Protein AF-A0A3D0PHF3-F1 (afdb_monomer)

Structure (mmCIF, N/CA/C/O backbone):
data_AF-A0A3D0PHF3-F1
#
_entry.id   AF-A0A3D0PHF3-F1
#
loop_
_atom_site.group_PDB
_atom_site.id
_atom_site.type_symbol
_atom_site.label_atom_id
_atom_site.label_alt_id
_atom_site.label_comp_id
_atom_site.label_asym_id
_atom_site.label_entity_id
_atom_site.label_seq_id
_atom_site.pdbx_PDB_ins_code
_atom_site.Cartn_x
_atom_site.Cartn_y
_atom_site.Cartn_z
_atom_site.occupancy
_atom_site.B_iso_or_equiv
_atom_site.auth_seq_id
_atom_site.auth_comp_id
_atom_site.auth_asym_id
_atom_site.auth_atom_id
_atom_site.pdbx_PDB_model_num
ATOM 1 N N . MET A 1 1 ? 53.901 -45.067 -94.744 1.00 56.97 1 MET A N 1
ATOM 2 C CA . MET A 1 1 ? 54.066 -44.534 -93.366 1.00 56.97 1 MET A CA 1
ATOM 3 C C . MET A 1 1 ? 55.203 -43.506 -93.175 1.00 56.97 1 MET A C 1
ATOM 5 O O . MET A 1 1 ? 55.354 -43.022 -92.061 1.00 56.97 1 MET A O 1
ATOM 9 N N . LYS A 1 2 ? 56.005 -43.123 -94.192 1.00 56.59 2 LYS A N 1
ATOM 10 C CA . LYS A 1 2 ? 57.096 -42.131 -94.013 1.00 56.59 2 LYS A CA 1
ATOM 11 C C . LYS A 1 2 ? 56.606 -40.671 -93.918 1.00 56.59 2 LYS A C 1
ATOM 13 O O . LYS A 1 2 ? 57.120 -39.917 -93.104 1.00 56.59 2 LYS A O 1
ATOM 18 N N . TYR A 1 3 ? 55.571 -40.296 -94.673 1.00 60.44 3 TYR A N 1
ATOM 19 C CA . TYR A 1 3 ? 55.078 -38.909 -94.739 1.00 60.44 3 TYR A CA 1
ATOM 20 C C . TYR A 1 3 ? 54.201 -38.484 -93.548 1.00 60.44 3 TYR A C 1
ATOM 22 O O . TYR A 1 3 ? 54.142 -37.307 -93.209 1.00 60.44 3 TYR A O 1
ATOM 30 N N . THR A 1 4 ? 53.578 -39.438 -92.850 1.00 59.69 4 THR A N 1
ATOM 31 C CA . THR A 1 4 ? 52.687 -39.158 -91.711 1.00 59.69 4 THR A CA 1
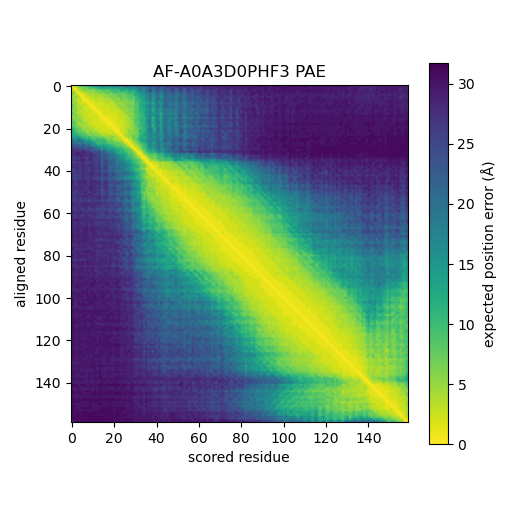ATOM 32 C C . THR A 1 4 ? 53.447 -38.632 -90.488 1.00 59.69 4 THR A C 1
ATOM 34 O O . THR A 1 4 ? 52.945 -37.772 -89.776 1.00 59.69 4 THR A O 1
ATOM 37 N N . LYS A 1 5 ? 54.690 -39.086 -90.267 1.00 64.75 5 LYS A N 1
ATOM 38 C CA . LYS A 1 5 ? 55.537 -38.605 -89.159 1.00 64.75 5 LYS A CA 1
ATOM 39 C C . LYS A 1 5 ? 56.008 -37.163 -89.373 1.00 64.75 5 LYS A C 1
ATOM 41 O O . LYS A 1 5 ? 56.065 -36.400 -88.419 1.00 64.75 5 LYS A O 1
ATOM 46 N N . ILE A 1 6 ? 56.286 -36.781 -90.621 1.00 69.31 6 ILE A N 1
ATOM 47 C CA . ILE A 1 6 ? 56.707 -35.418 -90.982 1.00 69.31 6 ILE A CA 1
ATOM 48 C C . ILE A 1 6 ? 55.553 -34.431 -90.769 1.00 69.31 6 ILE A C 1
ATOM 50 O O . ILE A 1 6 ? 55.761 -33.352 -90.222 1.00 69.31 6 ILE A O 1
ATOM 54 N N . LEU A 1 7 ? 54.327 -34.831 -91.124 1.00 73.44 7 LEU A N 1
ATOM 55 C CA . LEU A 1 7 ? 53.136 -34.002 -90.939 1.00 73.44 7 LEU A CA 1
ATOM 56 C C . LEU A 1 7 ? 52.843 -33.722 -89.454 1.00 73.44 7 LEU A C 1
ATOM 58 O O . LEU A 1 7 ? 52.516 -32.598 -89.089 1.00 73.44 7 LEU A O 1
ATOM 62 N N . ILE A 1 8 ? 53.011 -34.730 -88.591 1.00 73.19 8 ILE A N 1
ATOM 63 C CA . ILE A 1 8 ? 52.809 -34.587 -87.141 1.00 73.19 8 ILE A CA 1
ATOM 64 C C . ILE A 1 8 ? 53.873 -33.665 -86.536 1.00 73.19 8 ILE A C 1
ATOM 66 O O . ILE A 1 8 ? 53.536 -32.777 -85.757 1.00 73.19 8 ILE A O 1
ATOM 70 N N . VAL A 1 9 ? 55.142 -33.815 -86.932 1.00 76.56 9 VAL A N 1
ATOM 71 C CA . VAL A 1 9 ? 56.222 -32.936 -86.455 1.00 76.56 9 VAL A CA 1
ATOM 72 C C . VAL A 1 9 ? 55.971 -31.486 -86.880 1.00 76.56 9 VAL A C 1
ATOM 74 O O . VAL A 1 9 ? 56.052 -30.588 -86.042 1.00 76.56 9 VAL A O 1
ATOM 77 N N . ALA A 1 10 ? 55.569 -31.249 -88.132 1.00 77.00 10 ALA A N 1
ATOM 78 C CA . ALA A 1 10 ? 55.218 -29.911 -88.606 1.00 77.00 10 ALA A CA 1
ATOM 79 C C . ALA A 1 10 ? 54.043 -29.301 -87.816 1.00 77.00 10 ALA A C 1
ATOM 81 O O . ALA A 1 10 ? 54.140 -28.158 -87.372 1.00 77.00 10 ALA A O 1
ATOM 82 N N . ALA A 1 11 ? 52.985 -30.079 -87.558 1.00 78.00 11 ALA A N 1
ATOM 83 C CA . ALA A 1 11 ? 51.829 -29.629 -86.781 1.00 78.00 11 ALA A CA 1
ATOM 84 C C . ALA A 1 11 ? 52.196 -29.270 -85.328 1.00 78.00 11 ALA A C 1
ATOM 86 O O . ALA A 1 11 ? 51.755 -28.243 -84.805 1.00 78.00 11 ALA A O 1
ATOM 87 N N . THR A 1 12 ? 53.055 -30.070 -84.684 1.00 78.69 12 THR A N 1
ATOM 88 C CA . THR A 1 12 ? 53.538 -29.767 -83.325 1.00 78.69 12 THR A CA 1
ATOM 89 C C . THR A 1 12 ? 54.389 -28.499 -83.279 1.00 78.69 12 THR A C 1
ATOM 91 O O . THR A 1 12 ? 54.221 -27.692 -82.366 1.00 78.69 12 THR A O 1
ATOM 94 N N . PHE A 1 13 ? 55.232 -28.258 -84.289 1.00 80.50 13 PHE A N 1
ATOM 95 C CA . PHE A 1 13 ? 56.040 -27.040 -84.368 1.00 80.50 13 PHE A CA 1
ATOM 96 C C . PHE A 1 13 ? 55.178 -25.786 -84.546 1.00 80.50 13 PHE A C 1
ATOM 98 O O . PHE A 1 13 ? 55.400 -24.786 -83.864 1.00 80.50 13 PHE A O 1
ATOM 105 N N . THR A 1 14 ? 54.154 -25.846 -85.404 1.00 79.38 14 THR A N 1
ATOM 106 C CA . THR A 1 14 ? 53.220 -24.724 -85.587 1.00 79.38 14 THR A CA 1
ATOM 107 C C . THR A 1 14 ? 52.411 -24.427 -84.327 1.00 79.38 14 THR A C 1
ATOM 109 O O . THR A 1 14 ? 52.174 -23.262 -84.015 1.00 79.38 14 THR A O 1
ATOM 112 N N . PHE A 1 15 ? 52.034 -25.456 -83.563 1.00 82.06 15 PHE A N 1
ATOM 113 C CA . PHE A 1 15 ? 51.290 -25.283 -82.316 1.00 82.06 15 PHE A CA 1
ATOM 114 C C . PHE A 1 15 ? 52.140 -24.616 -81.225 1.00 82.06 15 PHE A C 1
ATOM 116 O O . PHE A 1 15 ? 51.691 -23.669 -80.580 1.00 82.06 15 PHE A O 1
ATOM 123 N N . VAL A 1 16 ? 53.394 -25.050 -81.063 1.00 82.56 16 VAL A N 1
ATOM 124 C CA . VAL A 1 16 ? 54.329 -24.436 -80.107 1.00 82.56 16 VAL A CA 1
ATOM 125 C C . VAL A 1 16 ? 54.627 -22.984 -80.492 1.00 82.56 16 VAL A C 1
ATOM 127 O O . VAL A 1 16 ? 54.589 -22.109 -79.630 1.00 82.56 16 VAL A O 1
ATOM 130 N N . ALA A 1 17 ? 54.840 -22.696 -81.780 1.00 82.56 17 ALA A N 1
ATOM 131 C CA . ALA A 1 17 ? 55.051 -21.329 -82.255 1.00 82.56 17 ALA A CA 1
ATOM 132 C C . ALA A 1 17 ? 53.839 -20.417 -81.975 1.00 82.56 17 ALA A C 1
ATOM 134 O O . ALA A 1 17 ? 54.013 -19.279 -81.540 1.00 82.56 17 ALA A O 1
ATOM 135 N N . ALA A 1 18 ? 52.616 -20.926 -82.153 1.00 80.88 18 ALA A N 1
ATOM 136 C CA . ALA A 1 18 ? 51.393 -20.187 -81.845 1.00 80.88 18 ALA A CA 1
ATOM 137 C C . ALA A 1 18 ? 51.230 -19.917 -80.337 1.00 80.88 18 ALA A C 1
ATOM 139 O O . ALA A 1 18 ? 50.875 -18.802 -79.953 1.00 80.88 18 ALA A O 1
ATOM 140 N N . MET A 1 19 ? 51.538 -20.893 -79.473 1.00 82.31 19 MET A N 1
ATOM 141 C CA . MET A 1 19 ? 51.507 -20.692 -78.017 1.00 82.31 19 MET A CA 1
ATOM 142 C C . MET A 1 19 ? 52.526 -19.648 -77.554 1.00 82.31 19 MET A C 1
ATOM 144 O O . MET A 1 19 ? 52.205 -18.799 -76.723 1.00 82.31 19 MET A O 1
ATOM 148 N N . VAL A 1 20 ? 53.739 -19.678 -78.111 1.00 80.38 20 VAL A N 1
ATOM 149 C CA . VAL A 1 20 ? 54.773 -18.681 -77.811 1.00 80.38 20 VAL A CA 1
ATOM 150 C C . VAL A 1 20 ? 54.318 -17.293 -78.267 1.00 80.38 20 VAL A C 1
ATOM 152 O O . VAL A 1 20 ? 54.404 -16.345 -77.490 1.00 80.38 20 VAL A O 1
ATOM 155 N N . ALA A 1 21 ? 53.738 -17.166 -79.464 1.00 78.06 21 ALA A N 1
ATOM 156 C CA . ALA A 1 21 ? 53.187 -15.898 -79.940 1.00 78.06 21 ALA A CA 1
ATOM 157 C C . ALA A 1 21 ? 52.067 -15.364 -79.026 1.00 78.06 21 ALA A C 1
ATOM 159 O O . ALA A 1 21 ? 52.068 -14.180 -78.699 1.00 78.06 21 ALA A O 1
ATOM 160 N N . MET A 1 22 ? 51.157 -16.218 -78.547 1.00 75.62 22 MET A N 1
ATOM 161 C CA . MET A 1 22 ? 50.110 -15.804 -77.602 1.00 75.62 22 MET A CA 1
ATOM 162 C C . MET A 1 22 ? 50.672 -15.353 -76.248 1.00 75.62 22 MET A C 1
ATOM 164 O O . MET A 1 22 ? 50.161 -14.390 -75.680 1.00 75.62 22 MET A O 1
ATOM 168 N N . LEU A 1 23 ? 51.734 -15.988 -75.743 1.00 73.31 23 LEU A N 1
ATOM 169 C CA . LEU A 1 23 ? 52.415 -15.554 -74.517 1.00 73.31 23 LEU A CA 1
ATOM 170 C C . LEU A 1 23 ? 53.105 -14.196 -74.692 1.00 73.31 23 LEU A C 1
ATOM 172 O O . LEU A 1 23 ? 53.014 -13.354 -73.800 1.00 73.31 23 LEU A O 1
ATOM 176 N N . PHE A 1 24 ? 53.737 -13.947 -75.842 1.00 66.50 24 PHE A N 1
ATOM 177 C CA . PHE A 1 24 ? 54.333 -12.641 -76.135 1.00 66.50 24 PHE A CA 1
ATOM 178 C C . PHE A 1 24 ? 53.267 -11.554 -76.330 1.00 66.50 24 PHE A C 1
ATOM 180 O O . PHE A 1 24 ? 53.397 -10.481 -75.755 1.00 66.50 24 PHE A O 1
ATOM 187 N N . VAL A 1 25 ? 52.174 -11.819 -77.052 1.00 63.56 25 VAL A N 1
ATOM 188 C CA . VAL A 1 25 ? 51.080 -10.842 -77.231 1.00 63.56 25 VAL A CA 1
ATOM 189 C C . VAL A 1 25 ? 50.343 -10.575 -75.911 1.00 63.56 25 VAL A C 1
ATOM 191 O O . VAL A 1 25 ? 50.038 -9.425 -75.595 1.00 63.56 25 VAL A O 1
ATOM 194 N N . GLY A 1 26 ? 50.102 -11.610 -75.101 1.00 60.69 26 GLY A N 1
ATOM 195 C CA . GLY A 1 26 ? 49.507 -11.475 -73.769 1.00 60.69 26 GLY A CA 1
ATOM 196 C C . GLY A 1 26 ? 50.413 -10.733 -72.782 1.00 60.69 26 GLY A C 1
ATOM 197 O O . GLY A 1 26 ? 49.926 -9.915 -72.006 1.00 60.69 26 GLY A O 1
ATOM 198 N N . GLY A 1 27 ? 51.729 -10.958 -72.849 1.00 57.56 27 GLY A N 1
ATOM 199 C CA . GLY A 1 27 ? 52.723 -10.257 -72.032 1.00 57.56 27 GLY A CA 1
ATOM 200 C C . GLY A 1 27 ? 52.920 -8.792 -72.430 1.00 57.56 27 GLY A C 1
ATOM 201 O O . GLY A 1 27 ? 53.033 -7.937 -71.556 1.00 57.56 27 GLY A O 1
ATOM 202 N N . VAL A 1 28 ? 52.887 -8.478 -73.729 1.00 58.47 28 VAL A N 1
ATOM 203 C CA . VAL A 1 28 ? 53.019 -7.097 -74.231 1.00 58.47 28 VAL A CA 1
ATOM 204 C C . VAL A 1 28 ? 51.761 -6.271 -73.930 1.00 58.47 28 VAL A C 1
ATOM 206 O O . VAL A 1 28 ? 51.881 -5.110 -73.553 1.00 58.47 28 VAL A O 1
ATOM 209 N N . ASN A 1 29 ? 50.563 -6.866 -73.978 1.00 51.00 29 ASN A N 1
ATOM 210 C CA . ASN A 1 29 ? 49.323 -6.178 -73.585 1.00 51.00 29 ASN A CA 1
ATOM 211 C C . ASN A 1 29 ? 49.143 -6.040 -72.059 1.00 51.00 29 ASN A C 1
ATOM 213 O O . ASN A 1 29 ? 48.383 -5.184 -71.610 1.00 51.00 29 ASN A O 1
ATOM 217 N N . ALA A 1 30 ? 49.836 -6.854 -71.254 1.00 51.03 30 ALA A N 1
ATOM 218 C CA . ALA A 1 30 ? 49.853 -6.730 -69.794 1.00 51.03 30 ALA A CA 1
ATOM 219 C C . ALA A 1 30 ? 50.831 -5.652 -69.293 1.00 51.03 30 ALA A C 1
ATOM 221 O O . ALA A 1 30 ? 50.769 -5.262 -68.126 1.00 51.03 30 ALA A O 1
ATOM 222 N N . GLN A 1 31 ? 51.688 -5.113 -70.166 1.00 47.09 31 GLN A N 1
ATOM 223 C CA . GLN A 1 31 ? 52.469 -3.913 -69.884 1.00 47.09 31 GLN A CA 1
ATOM 224 C C . GLN A 1 31 ? 51.592 -2.674 -70.110 1.00 47.09 31 GLN A C 1
ATOM 226 O O . GLN A 1 31 ? 51.857 -1.829 -70.960 1.00 47.09 31 GLN A O 1
ATOM 231 N N . GLN A 1 32 ? 50.501 -2.593 -69.340 1.00 55.97 32 GLN A N 1
ATOM 232 C CA . GLN A 1 32 ? 49.700 -1.385 -69.217 1.00 55.97 32 GLN A CA 1
ATOM 233 C C . GLN A 1 32 ? 50.630 -0.235 -68.834 1.00 55.97 32 GLN A C 1
ATOM 235 O O . GLN A 1 32 ? 51.345 -0.285 -67.829 1.00 55.97 32 GLN A O 1
ATOM 240 N N . THR A 1 33 ? 50.623 0.797 -69.671 1.00 57.53 33 THR A N 1
ATOM 241 C CA . THR 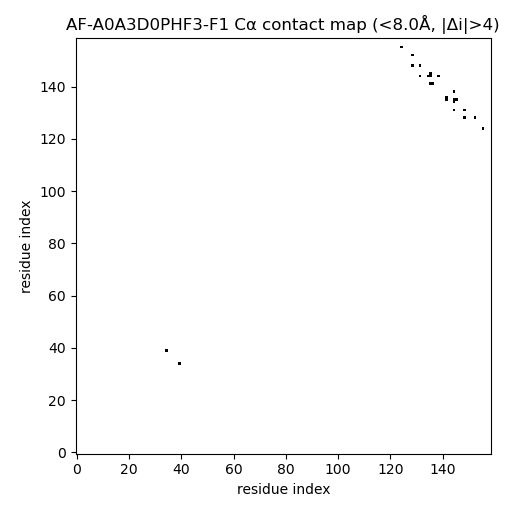A 1 33 ? 51.174 2.116 -69.381 1.00 57.53 33 THR A CA 1
ATOM 242 C C . THR A 1 33 ? 50.828 2.511 -67.950 1.00 57.53 33 THR A C 1
ATOM 244 O O . THR A 1 33 ? 49.670 2.414 -67.542 1.00 57.53 33 THR A O 1
ATOM 247 N N . ALA A 1 34 ? 51.829 2.937 -67.176 1.00 57.94 34 ALA A N 1
ATOM 248 C CA . ALA A 1 34 ? 51.594 3.415 -65.822 1.00 57.94 34 ALA A CA 1
ATOM 249 C C . ALA A 1 34 ? 50.516 4.519 -65.861 1.00 57.94 34 ALA A C 1
ATOM 251 O O . ALA A 1 34 ? 50.597 5.374 -66.743 1.00 57.94 34 ALA A O 1
ATOM 252 N N . PRO A 1 35 ? 49.525 4.520 -64.947 1.00 59.25 35 PRO A N 1
ATOM 253 C CA . PRO A 1 35 ? 48.403 5.456 -65.011 1.00 59.25 35 PRO A CA 1
ATOM 254 C C . PRO A 1 35 ? 48.919 6.895 -65.054 1.00 59.25 35 PRO A C 1
ATOM 256 O O . PRO A 1 35 ? 49.874 7.219 -64.323 1.00 59.25 35 PRO A O 1
ATOM 259 N N . ASN A 1 36 ? 48.314 7.723 -65.914 1.00 68.44 36 ASN A N 1
ATOM 260 C CA . ASN A 1 36 ? 48.712 9.114 -66.111 1.00 68.44 36 ASN A CA 1
ATOM 261 C C . ASN A 1 36 ? 48.581 9.885 -64.788 1.00 68.44 36 ASN A C 1
ATOM 263 O O . ASN A 1 36 ? 47.859 9.489 -63.871 1.00 68.44 36 ASN A O 1
ATOM 267 N N . ALA A 1 37 ? 49.321 10.986 -64.643 1.00 69.62 37 ALA A N 1
ATOM 268 C CA . ALA A 1 37 ? 49.340 11.755 -63.395 1.00 69.62 37 ALA A CA 1
ATOM 269 C C . ALA A 1 37 ? 47.946 12.272 -62.979 1.00 69.62 37 ALA A C 1
ATOM 271 O O . ALA A 1 37 ? 47.702 12.453 -61.788 1.00 69.62 37 ALA A O 1
ATOM 272 N N . GLU A 1 38 ? 47.043 12.473 -63.940 1.00 69.69 38 GLU A N 1
ATOM 273 C CA . GLU A 1 38 ? 45.645 12.859 -63.716 1.00 69.69 38 GLU A CA 1
ATOM 274 C C . GLU A 1 38 ? 44.805 11.685 -63.196 1.00 69.69 38 GLU A C 1
ATOM 276 O O . GLU A 1 38 ? 44.203 11.818 -62.132 1.00 69.69 38 GLU A O 1
ATOM 281 N N . ASP A 1 39 ? 44.899 10.501 -63.812 1.00 71.06 39 ASP A N 1
ATOM 282 C CA . ASP A 1 39 ? 44.237 9.275 -63.329 1.00 71.06 39 ASP A CA 1
ATOM 283 C C . ASP A 1 39 ? 44.647 8.942 -61.885 1.00 71.06 39 ASP A C 1
ATOM 285 O O . ASP A 1 39 ? 43.844 8.503 -61.061 1.00 71.06 39 ASP A O 1
ATOM 289 N N . ARG A 1 40 ? 45.918 9.179 -61.529 1.00 74.00 40 ARG A N 1
ATOM 290 C CA . ARG A 1 40 ? 46.401 8.979 -60.153 1.00 74.00 40 ARG A CA 1
ATOM 291 C C . ARG A 1 40 ? 45.772 9.953 -59.161 1.00 74.00 40 ARG A C 1
ATOM 293 O O . ARG A 1 40 ? 45.542 9.552 -58.020 1.00 74.00 40 ARG A O 1
ATOM 300 N N . LYS A 1 41 ? 45.516 11.201 -59.565 1.00 76.50 41 LYS A N 1
ATOM 301 C CA . LYS A 1 41 ? 44.853 12.206 -58.721 1.00 76.50 41 LYS A CA 1
ATOM 302 C C . LYS A 1 41 ? 43.378 11.871 -58.538 1.00 76.50 41 LYS A C 1
ATOM 304 O O . LYS A 1 41 ? 42.908 11.890 -57.407 1.00 76.50 41 LYS A O 1
ATOM 309 N N . GLU A 1 42 ? 42.689 11.471 -59.601 1.00 76.31 42 GLU A N 1
ATOM 310 C CA . GLU A 1 42 ? 41.278 11.073 -59.541 1.00 76.31 42 GLU A CA 1
ATOM 311 C C . GLU A 1 42 ? 41.079 9.817 -58.675 1.00 76.31 42 GLU A C 1
ATOM 313 O O . GLU A 1 42 ? 40.206 9.776 -57.809 1.00 76.31 42 GLU A O 1
ATOM 318 N N . ILE A 1 43 ? 41.971 8.825 -58.791 1.00 77.06 43 ILE A N 1
ATOM 319 C CA . ILE A 1 43 ? 41.963 7.638 -57.921 1.00 77.06 43 ILE A CA 1
ATOM 320 C C . ILE A 1 43 ? 42.251 8.005 -56.456 1.00 77.06 43 ILE A C 1
ATOM 322 O O . ILE A 1 43 ? 41.705 7.378 -55.544 1.00 77.06 43 ILE A O 1
ATOM 326 N N . GLN A 1 44 ? 43.124 8.982 -56.193 1.00 79.38 44 GLN A N 1
ATOM 327 C CA . GLN A 1 44 ? 43.386 9.452 -54.830 1.00 79.38 44 GLN A CA 1
ATOM 328 C C . GLN A 1 44 ? 42.187 10.206 -54.254 1.00 79.38 44 GLN A C 1
ATOM 330 O O . GLN A 1 44 ? 41.800 9.919 -53.122 1.00 79.38 44 GLN A O 1
ATOM 335 N N . GLN A 1 45 ? 41.556 11.070 -55.046 1.00 81.12 45 GLN A N 1
ATOM 336 C CA . GLN A 1 45 ? 40.365 11.812 -54.652 1.00 81.12 45 GLN A CA 1
ATOM 337 C C . GLN A 1 45 ? 39.182 10.873 -54.379 1.00 81.12 45 GLN A C 1
ATOM 339 O O . GLN A 1 45 ? 38.591 10.928 -53.304 1.00 81.12 45 GLN A O 1
ATOM 344 N N . GLY A 1 46 ? 38.918 9.901 -55.258 1.00 82.25 46 GLY A N 1
ATOM 345 C CA . GLY A 1 46 ? 37.877 8.894 -55.028 1.00 82.25 46 GLY A CA 1
ATOM 346 C C . GLY A 1 46 ? 38.139 8.018 -53.793 1.00 82.25 46 GLY A C 1
ATOM 347 O O . GLY A 1 46 ? 37.206 7.564 -53.129 1.00 82.25 46 GLY A O 1
ATOM 348 N N . ARG A 1 47 ? 39.409 7.799 -53.421 1.00 83.81 47 ARG A N 1
ATOM 349 C CA . ARG A 1 47 ? 39.770 7.115 -52.164 1.00 83.81 47 ARG A CA 1
ATOM 350 C C . ARG A 1 47 ? 39.545 7.985 -50.931 1.00 83.81 47 ARG A C 1
ATOM 352 O O . ARG A 1 47 ? 39.245 7.430 -49.874 1.00 83.81 47 ARG A O 1
ATOM 359 N N . GLU A 1 48 ? 39.734 9.293 -51.037 1.00 85.38 48 GLU A N 1
ATOM 360 C CA . GLU A 1 48 ? 39.515 10.248 -49.950 1.00 85.38 48 GLU A CA 1
ATOM 361 C C . GLU A 1 48 ? 38.013 10.436 -49.696 1.00 85.38 48 GLU A C 1
ATOM 363 O O . GLU A 1 48 ? 37.548 10.185 -48.585 1.00 85.38 48 GLU A O 1
ATOM 368 N N . GLU A 1 49 ? 37.227 10.650 -50.751 1.00 85.19 49 GLU A N 1
ATOM 369 C CA . GLU A 1 49 ? 35.761 10.723 -50.683 1.00 85.19 49 GLU A CA 1
ATOM 370 C C . GLU A 1 49 ? 35.143 9.421 -50.134 1.00 85.19 49 GLU A C 1
ATOM 372 O O . GLU A 1 49 ? 34.268 9.446 -49.264 1.00 85.19 49 GLU A O 1
ATOM 377 N N . ALA A 1 50 ? 35.650 8.252 -50.548 1.00 85.56 50 ALA A N 1
ATOM 378 C CA . ALA A 1 50 ? 35.206 6.967 -50.004 1.00 85.56 50 ALA A CA 1
ATOM 379 C C . ALA A 1 50 ? 35.567 6.777 -48.517 1.00 85.56 50 ALA A C 1
ATOM 381 O O . ALA A 1 50 ? 34.847 6.091 -47.779 1.00 85.56 50 ALA A O 1
ATOM 382 N N . ARG A 1 51 ? 36.681 7.357 -48.049 1.00 85.25 51 ARG A N 1
ATOM 383 C CA . ARG A 1 51 ? 37.052 7.342 -46.623 1.00 85.25 51 ARG A CA 1
ATOM 384 C C . ARG A 1 51 ? 36.132 8.242 -45.810 1.00 85.25 51 ARG A C 1
ATOM 386 O O . ARG A 1 51 ? 35.706 7.821 -44.733 1.00 85.25 51 ARG A O 1
ATOM 393 N N . ASP A 1 52 ? 35.794 9.413 -46.331 1.00 90.75 52 ASP A N 1
ATOM 394 C CA . ASP A 1 52 ? 34.919 10.369 -45.655 1.00 90.75 52 ASP A CA 1
ATOM 395 C C . ASP A 1 52 ? 33.489 9.843 -45.538 1.00 90.75 52 ASP A C 1
ATOM 397 O O . ASP A 1 52 ? 32.932 9.823 -44.438 1.00 90.75 52 ASP A O 1
ATOM 401 N N . LEU A 1 53 ? 32.947 9.258 -46.611 1.00 89.38 53 LEU A N 1
ATOM 402 C CA . LEU A 1 53 ? 31.649 8.573 -46.584 1.00 89.38 53 LEU A CA 1
ATOM 403 C C . LEU A 1 53 ? 31.609 7.453 -45.535 1.00 89.38 53 LEU A C 1
ATOM 405 O O . LEU A 1 53 ? 30.656 7.337 -44.764 1.00 89.38 53 LEU A O 1
ATOM 409 N N . LYS A 1 54 ? 32.677 6.650 -45.439 1.00 92.56 54 LYS A N 1
ATOM 410 C CA . LYS A 1 54 ? 32.783 5.582 -44.433 1.00 92.56 54 LYS A CA 1
ATOM 411 C C . LYS A 1 54 ? 32.876 6.128 -43.005 1.00 92.56 54 LYS A C 1
ATOM 413 O O . LYS A 1 54 ? 32.443 5.465 -42.059 1.00 92.56 54 LYS A O 1
ATOM 418 N N . ASN A 1 55 ? 33.469 7.303 -42.817 1.00 93.50 55 ASN A N 1
ATOM 419 C CA . ASN A 1 55 ? 33.566 7.945 -41.509 1.00 93.50 55 ASN A CA 1
ATOM 420 C C . ASN A 1 55 ? 32.225 8.543 -41.068 1.00 93.50 55 ASN A C 1
ATOM 422 O O . ASN A 1 55 ? 31.839 8.351 -39.910 1.00 93.50 55 ASN A O 1
ATOM 426 N N . GLU A 1 56 ? 31.486 9.176 -41.978 1.00 92.94 56 GLU A N 1
ATOM 427 C CA . GLU A 1 56 ? 30.130 9.664 -41.709 1.00 92.94 56 GLU A CA 1
ATOM 428 C C . GLU A 1 56 ? 29.159 8.509 -41.421 1.00 92.94 56 GLU A C 1
ATOM 430 O O . GLU A 1 56 ? 28.418 8.564 -40.438 1.00 92.94 56 GLU A O 1
ATOM 435 N N . ASP A 1 57 ? 29.245 7.394 -42.151 1.00 92.81 57 ASP A N 1
ATOM 436 C CA . ASP A 1 57 ? 28.431 6.202 -41.873 1.00 92.81 57 ASP A CA 1
ATOM 437 C C . ASP A 1 57 ? 28.721 5.598 -40.481 1.00 92.81 57 ASP A C 1
ATOM 439 O O . ASP A 1 57 ? 27.820 5.265 -39.700 1.00 92.81 57 ASP A O 1
ATOM 443 N N . ARG A 1 58 ? 29.999 5.550 -40.078 1.00 92.75 58 ARG A N 1
ATOM 444 C CA . ARG A 1 58 ? 30.392 5.139 -38.716 1.00 92.75 58 ARG A CA 1
ATOM 445 C C . ARG A 1 58 ? 29.845 6.083 -37.652 1.00 92.75 58 ARG A C 1
ATOM 447 O O . ARG A 1 58 ? 29.442 5.625 -36.578 1.00 92.75 58 ARG A O 1
ATOM 454 N N . LYS A 1 59 ? 29.855 7.389 -37.914 1.00 94.50 59 LYS A N 1
ATOM 455 C CA . LYS A 1 59 ? 29.320 8.410 -37.006 1.00 94.50 59 LYS A CA 1
ATOM 456 C C . LYS A 1 59 ? 27.805 8.267 -36.871 1.00 94.50 59 LYS A C 1
ATOM 458 O O . LYS A 1 59 ? 27.319 8.189 -35.742 1.00 94.50 59 LYS A O 1
ATOM 463 N N . ALA A 1 60 ? 27.084 8.111 -37.980 1.00 92.88 60 ALA A N 1
ATOM 464 C CA . ALA A 1 60 ? 25.650 7.836 -37.994 1.00 92.88 60 ALA A CA 1
ATOM 465 C C . ALA A 1 60 ? 25.317 6.552 -37.217 1.00 92.88 60 ALA A C 1
ATOM 467 O O . ALA A 1 60 ? 24.476 6.566 -36.319 1.00 92.88 60 ALA A O 1
ATOM 468 N N . THR A 1 61 ? 26.063 5.469 -37.451 1.00 93.62 61 THR A N 1
ATOM 469 C CA . THR A 1 61 ? 25.905 4.198 -36.727 1.00 93.62 61 THR A CA 1
ATOM 470 C C . THR A 1 61 ? 26.109 4.357 -35.216 1.00 93.62 61 THR A C 1
ATOM 472 O O . THR A 1 61 ? 25.351 3.795 -34.418 1.00 93.62 61 THR A O 1
ATOM 475 N N . ARG A 1 62 ? 27.113 5.136 -34.784 1.00 93.56 62 ARG A N 1
ATOM 476 C CA . ARG A 1 62 ? 27.350 5.427 -33.357 1.00 93.56 62 ARG A CA 1
ATOM 477 C C . ARG A 1 62 ? 26.188 6.203 -32.742 1.00 93.56 62 ARG A C 1
ATOM 479 O O . ARG A 1 62 ? 25.748 5.845 -31.650 1.00 93.56 62 ARG A O 1
ATOM 486 N N . ILE A 1 63 ? 25.679 7.216 -33.442 1.00 93.56 63 ILE A N 1
ATOM 487 C CA . ILE A 1 63 ? 24.540 8.025 -32.992 1.00 93.56 63 ILE A CA 1
ATOM 488 C C . ILE A 1 63 ? 23.289 7.152 -32.863 1.00 93.56 63 ILE A C 1
ATOM 490 O O . ILE A 1 63 ? 22.645 7.162 -31.815 1.00 93.56 63 ILE A O 1
ATOM 494 N N . THR A 1 64 ? 22.974 6.342 -33.874 1.00 93.75 64 THR A N 1
ATOM 495 C CA . THR A 1 64 ? 21.818 5.434 -33.846 1.00 93.75 64 THR A CA 1
ATOM 496 C C . THR A 1 64 ? 21.933 4.429 -32.703 1.00 93.75 64 THR A C 1
ATOM 498 O O . THR A 1 64 ? 20.983 4.241 -31.945 1.00 93.75 64 THR A O 1
ATOM 501 N N . ARG A 1 65 ? 23.119 3.845 -32.482 1.00 94.19 65 ARG A N 1
ATOM 502 C CA . ARG A 1 65 ? 23.355 2.938 -31.348 1.00 94.19 65 ARG A CA 1
ATOM 503 C C . ARG A 1 65 ? 23.173 3.633 -29.997 1.00 94.19 65 ARG A C 1
ATOM 505 O O . ARG A 1 65 ? 22.612 3.032 -29.084 1.00 94.19 65 ARG A O 1
ATOM 512 N N . ALA A 1 66 ? 23.644 4.870 -29.852 1.00 93.81 66 ALA A N 1
ATOM 513 C CA . ALA A 1 66 ? 23.458 5.646 -28.629 1.00 93.81 66 ALA A CA 1
ATOM 514 C C . ALA A 1 66 ? 21.973 5.957 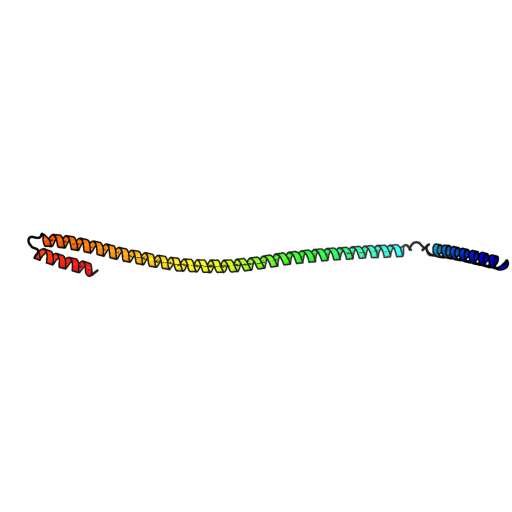-28.379 1.00 93.81 66 ALA A C 1
ATOM 516 O O . ALA A 1 66 ? 21.497 5.756 -27.263 1.00 93.81 66 ALA A O 1
ATOM 517 N N . LYS A 1 67 ? 21.223 6.343 -29.422 1.00 94.44 67 LYS A N 1
ATOM 518 C CA . LYS A 1 67 ? 19.770 6.568 -29.346 1.00 94.44 67 LYS A CA 1
ATOM 519 C C . LYS A 1 67 ? 19.015 5.309 -28.920 1.00 94.44 67 LYS A C 1
ATOM 521 O O . LYS A 1 67 ? 18.248 5.371 -27.966 1.00 94.44 67 LYS A O 1
ATOM 526 N N . LEU A 1 68 ? 19.297 4.161 -29.542 1.00 94.94 68 LEU A N 1
ATOM 527 C CA . LEU A 1 68 ? 18.670 2.879 -29.190 1.00 94.94 68 LEU A CA 1
ATOM 528 C C . LEU A 1 68 ? 18.980 2.447 -27.749 1.00 94.94 68 LEU A C 1
ATOM 530 O O . LEU A 1 68 ? 18.135 1.861 -27.073 1.00 94.94 68 LEU A O 1
ATOM 534 N N . ARG A 1 69 ? 20.187 2.735 -27.246 1.00 92.50 69 ARG A N 1
ATOM 535 C CA . ARG A 1 69 ? 20.527 2.500 -25.833 1.00 92.50 69 ARG A CA 1
ATOM 536 C C . ARG A 1 69 ? 19.747 3.431 -24.906 1.00 92.50 69 ARG A C 1
ATOM 538 O O . ARG A 1 69 ? 19.215 2.957 -23.910 1.00 92.50 69 ARG A O 1
ATOM 545 N N . GLY A 1 70 ? 19.657 4.718 -25.242 1.00 93.62 70 GLY A N 1
ATOM 546 C CA . GLY A 1 70 ? 18.874 5.696 -24.483 1.00 93.62 70 GLY A CA 1
ATOM 547 C C . GLY A 1 70 ? 17.393 5.321 -24.407 1.00 93.62 70 GLY A C 1
ATOM 548 O O . GLY A 1 70 ? 16.833 5.292 -23.317 1.00 93.62 70 GLY A O 1
ATOM 549 N N . GLN A 1 71 ? 16.793 4.934 -25.535 1.00 94.38 71 GLN A N 1
ATOM 550 C CA . GLN A 1 71 ? 15.403 4.466 -25.602 1.00 94.38 71 GLN A CA 1
ATOM 551 C C . GLN A 1 71 ? 15.169 3.235 -24.719 1.00 94.38 71 GLN A C 1
ATOM 553 O O . GLN A 1 71 ? 14.274 3.255 -23.884 1.00 94.38 71 GLN A O 1
ATOM 558 N N . ASN A 1 72 ? 16.039 2.222 -24.797 1.00 94.31 72 ASN A N 1
ATOM 559 C CA . ASN A 1 72 ? 15.953 1.040 -23.930 1.00 94.31 72 ASN A CA 1
ATOM 560 C C . ASN A 1 72 ? 16.023 1.376 -22.429 1.00 94.31 72 ASN A C 1
ATOM 562 O O . ASN A 1 72 ? 15.387 0.715 -21.607 1.00 94.31 72 ASN A O 1
ATOM 566 N N . ILE A 1 73 ? 16.833 2.368 -22.043 1.00 94.31 73 ILE A N 1
ATOM 567 C CA . ILE A 1 73 ? 16.934 2.808 -20.645 1.00 94.31 73 ILE A CA 1
ATOM 568 C C . ILE A 1 73 ? 15.639 3.502 -20.217 1.00 94.31 73 ILE A C 1
ATOM 570 O O . ILE A 1 73 ? 15.132 3.197 -19.138 1.00 94.31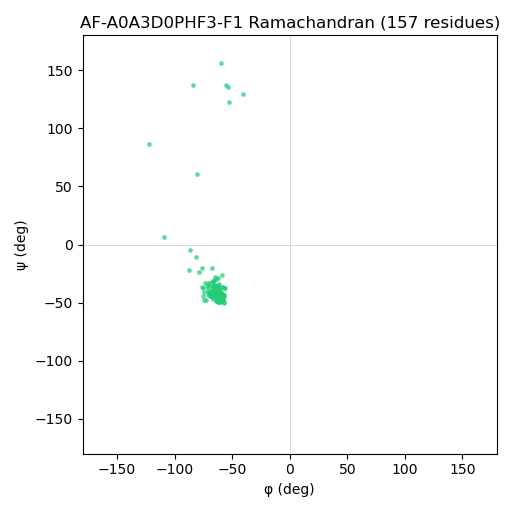 73 ILE A O 1
ATOM 574 N N . ILE A 1 74 ? 15.098 4.385 -21.062 1.00 94.00 74 ILE A N 1
ATOM 575 C CA . ILE A 1 74 ? 13.842 5.097 -20.801 1.00 94.00 74 ILE A CA 1
ATOM 576 C C . ILE A 1 74 ? 12.691 4.100 -20.663 1.00 94.00 74 ILE A C 1
ATOM 578 O O . ILE A 1 74 ? 12.012 4.119 -19.645 1.00 94.00 74 ILE A O 1
ATOM 582 N N . GLU A 1 75 ? 12.532 3.160 -21.597 1.00 95.56 75 GLU A N 1
ATOM 583 C CA . GLU A 1 75 ? 11.481 2.133 -21.534 1.00 95.56 75 GLU A CA 1
ATOM 584 C C . GLU A 1 75 ? 11.561 1.304 -20.244 1.00 95.56 75 GLU A C 1
ATOM 586 O O . GLU A 1 75 ? 10.559 1.087 -19.561 1.00 95.56 75 GLU A O 1
ATOM 591 N N . ARG A 1 76 ? 12.771 0.883 -19.848 1.00 94.69 76 ARG A N 1
ATOM 592 C CA . ARG A 1 76 ? 12.972 0.165 -18.579 1.00 94.69 76 ARG A CA 1
ATOM 593 C C . ARG A 1 76 ? 12.641 1.025 -17.363 1.00 94.69 76 ARG A C 1
ATOM 595 O O . ARG A 1 76 ? 12.137 0.486 -16.377 1.00 94.69 76 ARG A O 1
ATOM 602 N N . ALA A 1 77 ? 12.955 2.319 -17.401 1.00 94.81 77 ALA A N 1
ATOM 603 C CA . ALA A 1 77 ? 12.629 3.250 -16.329 1.00 94.81 77 ALA A CA 1
ATOM 604 C C . ALA A 1 77 ? 11.112 3.458 -16.224 1.00 94.81 77 ALA A C 1
ATOM 606 O O . ALA A 1 77 ? 10.576 3.320 -15.128 1.00 94.81 77 ALA A O 1
ATOM 607 N N . THR A 1 78 ? 10.414 3.664 -17.344 1.00 95.69 78 THR A N 1
ATOM 608 C CA . THR A 1 78 ? 8.950 3.790 -17.397 1.00 95.69 78 THR A CA 1
ATOM 609 C C . THR A 1 78 ? 8.262 2.559 -16.808 1.00 95.69 78 THR A C 1
ATOM 611 O O . THR A 1 78 ? 7.478 2.687 -15.877 1.00 95.69 78 THR A O 1
ATOM 614 N N . ILE A 1 79 ? 8.654 1.347 -17.222 1.00 94.38 79 ILE A N 1
ATOM 615 C CA . ILE A 1 79 ? 8.089 0.101 -16.667 1.00 94.38 79 ILE 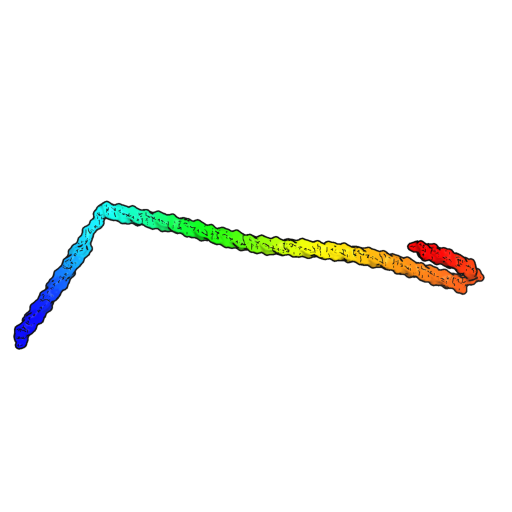A CA 1
ATOM 616 C C . ILE A 1 79 ? 8.302 0.002 -15.146 1.00 94.38 79 ILE A C 1
ATOM 618 O O . ILE A 1 79 ? 7.469 -0.553 -14.427 1.00 94.38 79 ILE A O 1
ATOM 622 N N . ARG A 1 80 ? 9.444 0.481 -14.633 1.00 95.44 80 ARG A N 1
ATOM 623 C CA . ARG A 1 80 ? 9.713 0.497 -13.187 1.00 95.44 80 ARG A CA 1
ATOM 624 C C . ARG A 1 80 ? 8.843 1.522 -12.464 1.00 95.44 80 ARG A C 1
ATOM 626 O O . ARG A 1 80 ? 8.337 1.186 -11.398 1.00 95.44 80 ARG A O 1
ATOM 633 N N . ILE A 1 81 ? 8.656 2.710 -13.034 1.00 95.75 81 ILE A N 1
ATOM 634 C CA . ILE A 1 81 ? 7.790 3.758 -12.478 1.00 95.75 81 ILE A CA 1
ATOM 635 C C . ILE A 1 81 ? 6.351 3.244 -12.374 1.00 95.75 81 ILE A C 1
ATOM 637 O O . ILE A 1 81 ? 5.813 3.229 -11.272 1.00 95.75 81 ILE A O 1
ATOM 641 N N . ASP A 1 82 ? 5.794 2.663 -13.440 1.00 94.81 82 ASP A N 1
ATOM 642 C CA . ASP A 1 82 ? 4.431 2.106 -13.429 1.00 94.81 82 ASP A CA 1
ATOM 643 C C . ASP A 1 82 ? 4.238 1.038 -12.337 1.00 94.81 82 ASP A C 1
ATOM 645 O O . ASP A 1 82 ? 3.177 0.916 -11.716 1.00 94.81 82 ASP A O 1
ATOM 649 N N . LYS A 1 83 ? 5.267 0.214 -12.094 1.00 96.31 83 LYS A N 1
ATOM 650 C CA . LYS A 1 83 ? 5.242 -0.787 -11.016 1.00 96.31 83 LYS A CA 1
ATOM 651 C C . LYS A 1 83 ? 5.253 -0.131 -9.640 1.00 96.31 83 LYS A C 1
ATOM 653 O O . LYS A 1 83 ? 4.518 -0.586 -8.765 1.00 96.31 83 LYS A O 1
ATOM 658 N N . LEU A 1 84 ? 6.074 0.899 -9.445 1.00 94.81 84 LEU A N 1
ATOM 659 C CA . LEU A 1 84 ? 6.145 1.636 -8.185 1.00 94.81 84 LEU A CA 1
ATOM 660 C C . LEU A 1 84 ? 4.840 2.382 -7.900 1.00 94.81 84 LEU A C 1
ATOM 662 O O . LEU A 1 84 ? 4.358 2.318 -6.775 1.00 94.81 84 LEU A O 1
ATOM 666 N N . GLU A 1 85 ? 4.211 2.988 -8.906 1.00 94.88 85 GLU A N 1
ATOM 667 C CA . GLU A 1 85 ? 2.903 3.637 -8.760 1.00 94.88 85 GLU A CA 1
ATOM 668 C C . GLU A 1 85 ? 1.819 2.643 -8.331 1.00 94.88 85 GLU A C 1
ATOM 670 O O . GLU A 1 85 ? 1.091 2.886 -7.368 1.00 94.88 85 GLU A O 1
ATOM 675 N N . LYS A 1 86 ? 1.758 1.465 -8.969 1.00 94.94 86 LYS A N 1
ATOM 676 C CA . LYS A 1 86 ? 0.818 0.400 -8.576 1.00 94.94 86 LYS A CA 1
ATOM 677 C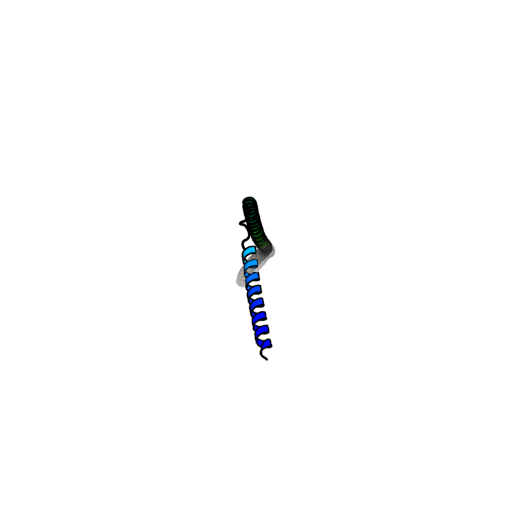 C . LYS A 1 86 ? 1.057 -0.102 -7.152 1.00 94.94 86 LYS A C 1
ATOM 679 O O . LYS A 1 86 ? 0.096 -0.425 -6.456 1.00 94.94 86 LYS A O 1
ATOM 684 N N . LEU A 1 87 ? 2.316 -0.210 -6.724 1.00 94.69 87 LEU A N 1
ATOM 685 C CA . LEU A 1 87 ? 2.650 -0.581 -5.346 1.00 94.69 87 LEU A CA 1
ATOM 686 C C . LEU A 1 87 ? 2.255 0.519 -4.359 1.00 94.69 87 LEU A C 1
ATOM 688 O O . LEU A 1 87 ? 1.716 0.202 -3.303 1.00 94.69 87 LEU A O 1
ATOM 692 N N . ASN A 1 88 ? 2.459 1.785 -4.720 1.00 95.25 88 ASN A N 1
ATOM 693 C CA . ASN A 1 88 ? 2.091 2.922 -3.887 1.00 95.25 88 ASN A CA 1
ATOM 694 C C . ASN A 1 88 ? 0.575 2.979 -3.649 1.00 95.25 88 ASN A C 1
ATOM 696 O O . ASN A 1 88 ? 0.146 3.056 -2.505 1.00 95.25 88 ASN A O 1
ATOM 700 N N . ILE A 1 89 ? -0.239 2.816 -4.699 1.00 92.12 89 ILE A N 1
ATOM 701 C CA . ILE A 1 89 ? -1.709 2.775 -4.578 1.00 92.12 89 ILE A CA 1
ATOM 702 C C . ILE A 1 89 ? -2.155 1.653 -3.626 1.00 92.12 89 ILE A C 1
ATOM 704 O O . ILE A 1 89 ? -3.008 1.866 -2.767 1.00 92.12 89 ILE A O 1
ATOM 708 N N . LYS A 1 90 ? -1.552 0.460 -3.739 1.00 93.69 90 LYS A N 1
ATOM 709 C CA . LYS A 1 90 ? -1.845 -0.664 -2.834 1.00 93.69 90 LYS A CA 1
ATOM 710 C C . LYS A 1 90 ? -1.446 -0.373 -1.389 1.00 93.69 90 LYS A C 1
ATOM 712 O O . LYS A 1 90 ? -2.157 -0.786 -0.478 1.00 93.69 90 LYS A O 1
ATOM 717 N N . ALA A 1 91 ? -0.317 0.302 -1.178 1.00 93.50 91 ALA A N 1
ATOM 718 C CA . ALA A 1 91 ? 0.117 0.700 0.154 1.00 93.50 91 ALA A CA 1
ATOM 719 C C . ALA A 1 91 ? -0.870 1.699 0.775 1.00 93.50 91 ALA A C 1
ATOM 721 O O . ALA A 1 91 ? -1.265 1.512 1.920 1.00 93.50 91 ALA A O 1
ATOM 722 N N . THR A 1 92 ? -1.339 2.688 0.008 1.00 93.19 92 THR A N 1
ATOM 723 C CA . THR A 1 92 ? -2.343 3.656 0.473 1.00 93.19 92 THR A CA 1
ATOM 724 C C . THR A 1 92 ? -3.669 2.986 0.855 1.00 93.19 92 THR A C 1
ATOM 726 O O . THR A 1 92 ? -4.185 3.260 1.935 1.00 93.19 92 THR A O 1
ATOM 729 N N . ASP A 1 93 ? -4.188 2.066 0.032 1.00 95.12 93 ASP A N 1
ATOM 730 C CA . ASP A 1 93 ? -5.408 1.297 0.350 1.00 95.12 93 ASP A CA 1
ATOM 731 C C . ASP A 1 93 ? -5.239 0.447 1.624 1.00 95.12 93 ASP A C 1
ATOM 733 O O . ASP A 1 93 ? -6.129 0.382 2.473 1.00 95.12 93 ASP A O 1
ATOM 737 N N . LEU A 1 94 ? -4.066 -0.170 1.807 1.00 95.69 94 LEU A N 1
ATOM 738 C CA . LEU A 1 94 ? -3.759 -0.914 3.028 1.00 95.69 94 LEU A CA 1
ATOM 739 C C . LEU A 1 94 ? -3.724 0.002 4.258 1.00 95.69 94 LEU A C 1
ATOM 741 O O . LEU A 1 94 ? -4.283 -0.359 5.293 1.00 95.69 94 LEU A O 1
ATOM 745 N N . THR A 1 95 ? -3.099 1.178 4.153 1.00 94.94 95 THR A N 1
ATOM 746 C CA . THR A 1 95 ? -3.062 2.164 5.240 1.00 94.94 95 THR A CA 1
ATOM 747 C C . THR A 1 95 ? -4.469 2.608 5.631 1.00 94.94 95 THR A C 1
ATOM 749 O O . THR A 1 95 ? -4.772 2.635 6.821 1.00 94.94 95 THR A O 1
ATOM 752 N N . GLN A 1 96 ? -5.348 2.871 4.662 1.00 95.00 96 GLN A N 1
ATOM 753 C CA . GLN A 1 96 ? -6.735 3.243 4.944 1.00 95.00 96 GLN A CA 1
ATOM 754 C C . GLN A 1 96 ? -7.483 2.125 5.689 1.00 95.00 96 GLN A C 1
ATOM 756 O O . GLN A 1 96 ? -8.082 2.370 6.734 1.00 95.00 96 GLN A O 1
ATOM 761 N N . LYS A 1 97 ? -7.371 0.873 5.229 1.00 95.69 97 LYS A N 1
ATOM 762 C CA . LYS A 1 97 ? -7.979 -0.286 5.912 1.00 95.69 97 LYS A CA 1
ATOM 763 C C . LYS A 1 97 ? -7.443 -0.502 7.324 1.00 95.69 97 LYS A C 1
ATOM 765 O O . LYS A 1 97 ? -8.169 -0.979 8.193 1.00 95.69 97 LYS A O 1
ATOM 770 N N . MET A 1 98 ? -6.165 -0.205 7.560 1.00 96.38 98 MET A N 1
ATOM 771 C CA . MET A 1 98 ? -5.586 -0.274 8.902 1.00 96.38 98 MET A CA 1
ATOM 772 C C . MET A 1 98 ? -6.169 0.802 9.819 1.00 96.38 98 MET A C 1
ATOM 774 O O . MET A 1 98 ? -6.520 0.478 10.948 1.00 96.38 98 MET A O 1
ATOM 778 N N . GLN A 1 99 ? -6.332 2.032 9.325 1.00 95.44 99 GLN A N 1
ATOM 779 C CA . GLN A 1 99 ? -6.955 3.120 10.084 1.00 95.44 99 GLN A CA 1
ATOM 780 C C . GLN A 1 99 ? -8.415 2.808 10.436 1.00 95.44 99 GLN A C 1
ATOM 782 O O . GLN A 1 99 ? -8.820 3.000 11.578 1.00 95.44 99 GLN A O 1
ATOM 787 N N . GLU A 1 100 ? -9.191 2.262 9.495 1.00 95.25 100 GLU A N 1
ATOM 788 C CA . GLU A 1 100 ? -10.573 1.825 9.751 1.00 95.25 100 GLU A CA 1
ATOM 789 C C . GLU A 1 100 ? -10.628 0.771 10.870 1.00 95.25 100 GLU A C 1
ATOM 791 O O . GLU A 1 100 ? -11.382 0.913 11.832 1.00 95.25 100 GLU A O 1
ATOM 796 N N . LYS A 1 101 ? -9.751 -0.240 10.817 1.00 95.94 101 LYS A N 1
ATOM 797 C CA . LYS A 1 101 ? -9.669 -1.261 11.873 1.00 95.94 101 LYS A CA 1
ATOM 798 C C . LYS A 1 101 ? -9.203 -0.714 13.220 1.00 95.94 101 LYS A C 1
ATOM 800 O O . LYS A 1 101 ? -9.636 -1.212 14.255 1.00 95.94 101 LYS A O 1
ATOM 805 N N . GLU A 1 102 ? -8.305 0.263 13.231 1.00 96.19 102 GLU A N 1
ATOM 806 C CA . GLU A 1 102 ? -7.837 0.900 14.464 1.00 96.19 102 GLU A CA 1
ATOM 807 C C . GLU A 1 102 ? -8.976 1.654 15.168 1.00 96.19 102 GLU A C 1
ATOM 809 O O . GLU A 1 102 ? -9.118 1.562 16.392 1.00 96.19 102 GLU A O 1
ATOM 814 N N . ILE A 1 103 ? -9.848 2.314 14.398 1.00 94.94 103 ILE A N 1
ATOM 815 C CA . ILE A 1 103 ? -11.067 2.947 14.916 1.00 94.94 103 ILE A CA 1
ATOM 816 C C . ILE A 1 103 ? -12.005 1.892 15.514 1.00 94.94 103 ILE A C 1
ATOM 818 O O . ILE A 1 103 ? -12.431 2.045 16.660 1.00 94.94 103 ILE A O 1
ATOM 822 N N . ASP A 1 104 ? -12.270 0.797 14.797 1.00 95.44 104 ASP A N 1
ATOM 823 C CA . ASP A 1 104 ? -13.128 -0.291 15.287 1.00 95.44 104 ASP A CA 1
ATOM 824 C C . ASP A 1 104 ? -12.604 -0.897 16.597 1.00 95.44 104 ASP A C 1
ATOM 826 O O . ASP A 1 104 ? -13.364 -1.104 17.548 1.00 95.44 104 ASP A O 1
ATOM 830 N N . ILE A 1 105 ? -11.292 -1.144 16.684 1.00 95.19 105 ILE A N 1
ATOM 831 C CA . ILE A 1 105 ? -10.647 -1.663 17.898 1.00 95.19 105 ILE A CA 1
ATOM 832 C C . ILE A 1 105 ? -10.783 -0.665 19.050 1.00 95.19 105 ILE A C 1
ATOM 834 O O . ILE A 1 105 ? -11.074 -1.064 20.180 1.00 95.19 105 ILE A O 1
ATOM 838 N N . THR A 1 106 ? -10.609 0.628 18.782 1.00 95.38 106 THR A N 1
ATOM 839 C CA . THR A 1 106 ? -10.746 1.682 19.795 1.00 95.38 106 THR A CA 1
ATOM 840 C C . THR A 1 106 ? -12.177 1.744 20.334 1.00 95.38 106 THR A C 1
ATOM 842 O O . THR A 1 106 ? -12.380 1.764 21.550 1.00 95.38 106 THR A O 1
ATOM 845 N N . LEU A 1 107 ? -13.182 1.685 19.453 1.00 95.75 107 LEU A N 1
ATOM 846 C CA . LEU A 1 107 ? -14.598 1.659 19.834 1.00 95.75 107 LEU A CA 1
ATOM 847 C C . LEU A 1 107 ? -14.963 0.405 20.640 1.00 95.75 107 LEU A C 1
ATOM 849 O O . LEU A 1 107 ? -15.666 0.493 21.653 1.00 95.75 107 LEU A O 1
ATOM 853 N N . ALA A 1 108 ? -14.463 -0.762 20.227 1.00 94.88 108 ALA A N 1
ATOM 854 C CA . ALA A 1 108 ? -14.671 -2.015 20.945 1.00 94.88 108 ALA A CA 1
ATOM 855 C C . ALA A 1 108 ? -14.021 -1.985 22.337 1.00 94.88 108 ALA A C 1
ATOM 857 O O . ALA A 1 108 ? -14.631 -2.417 23.315 1.00 94.88 108 ALA A O 1
ATOM 858 N N . THR A 1 109 ? -12.819 -1.416 22.446 1.00 95.44 109 THR A N 1
ATOM 859 C CA . THR A 1 109 ? -12.096 -1.272 23.718 1.00 95.44 109 THR A CA 1
ATOM 860 C C . THR A 1 109 ? -12.834 -0.334 24.673 1.00 95.44 109 THR A C 1
ATOM 862 O O . THR A 1 109 ? -13.038 -0.686 25.833 1.00 95.44 109 THR A O 1
ATOM 865 N N . ALA A 1 110 ? -13.318 0.813 24.187 1.00 93.69 110 ALA A N 1
ATOM 866 C CA . ALA A 1 110 ? -14.130 1.733 24.985 1.00 93.69 110 ALA A CA 1
ATOM 867 C C . ALA A 1 110 ? -15.434 1.073 25.468 1.00 93.69 110 ALA A C 1
ATOM 869 O O . ALA A 1 110 ? -15.821 1.209 26.630 1.00 93.69 110 ALA A O 1
ATOM 870 N N . SER A 1 111 ? -16.081 0.291 24.600 1.00 94.62 111 SER A N 1
ATOM 871 C CA . SER A 1 111 ? -17.285 -0.470 24.952 1.00 94.62 111 SER A CA 1
ATOM 872 C C . SER A 1 111 ? -17.004 -1.534 26.018 1.00 94.62 111 SER A C 1
ATOM 874 O O . SER A 1 111 ? -17.786 -1.691 26.957 1.00 94.62 111 SER A O 1
ATOM 876 N N . LEU A 1 112 ? -15.872 -2.238 25.917 1.00 95.62 112 LEU A N 1
ATOM 877 C CA . LEU A 1 112 ? -15.426 -3.210 26.916 1.00 95.62 112 LEU A CA 1
ATOM 878 C C . LEU A 1 112 ? -15.147 -2.535 28.265 1.00 95.62 112 LEU A C 1
ATOM 880 O O . LEU A 1 112 ? -15.546 -3.059 29.306 1.00 95.62 112 LEU A O 1
ATOM 884 N N . GLN A 1 113 ? -14.496 -1.371 28.257 1.00 95.94 113 GLN A N 1
ATOM 885 C CA . GLN A 1 113 ? -14.218 -0.610 29.471 1.00 95.94 113 GLN A CA 1
ATOM 886 C C . GLN A 1 113 ? -15.521 -0.183 30.160 1.00 95.94 113 GLN A C 1
ATOM 888 O O . GLN A 1 113 ? -15.706 -0.473 31.341 1.00 95.94 113 GLN A O 1
ATOM 893 N N . ALA A 1 114 ? -16.472 0.379 29.411 1.00 92.69 114 ALA A N 1
ATOM 894 C CA . ALA A 1 114 ? -17.781 0.756 29.944 1.00 92.69 114 ALA A CA 1
ATOM 895 C C . ALA A 1 114 ? -18.561 -0.452 30.502 1.00 92.69 114 ALA A C 1
ATOM 897 O O . ALA A 1 114 ? -19.198 -0.367 31.554 1.00 92.69 114 ALA A O 1
ATOM 898 N N . ALA A 1 115 ? -18.506 -1.605 29.826 1.00 92.19 115 ALA A N 1
ATOM 899 C CA . ALA A 1 115 ? -19.109 -2.837 30.333 1.00 92.19 115 ALA A CA 1
ATOM 900 C C . ALA A 1 115 ? -18.427 -3.318 31.626 1.00 92.19 115 ALA A C 1
ATOM 902 O O . ALA A 1 115 ? -19.102 -3.757 32.558 1.00 92.19 115 ALA A O 1
ATOM 903 N N . THR A 1 116 ? -17.102 -3.193 31.709 1.00 93.75 116 THR A N 1
ATOM 904 C CA . THR A 1 116 ? -16.318 -3.565 32.894 1.00 93.75 116 THR A CA 1
ATOM 905 C C . THR A 1 116 ? -16.662 -2.682 34.092 1.00 93.75 116 THR A C 1
ATOM 907 O O . THR A 1 116 ? -16.859 -3.202 35.189 1.00 9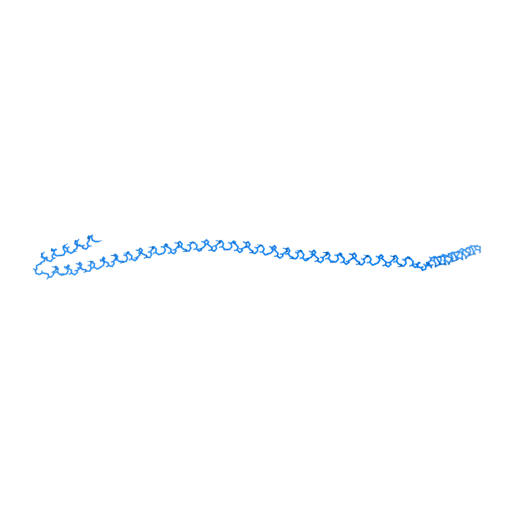3.75 116 THR A O 1
ATOM 910 N N . GLU A 1 117 ? -16.817 -1.373 33.888 1.00 92.00 117 GLU A N 1
ATOM 911 C CA . GLU A 1 117 ? -17.244 -0.426 34.926 1.00 92.00 117 GLU A CA 1
ATOM 912 C C . GLU A 1 117 ? -18.644 -0.764 35.454 1.00 92.00 117 GLU A C 1
ATOM 914 O O . GLU A 1 117 ? -18.848 -0.844 36.666 1.00 92.00 117 GLU A O 1
ATOM 919 N N . LYS A 1 118 ? -19.594 -1.087 34.565 1.00 89.56 118 LYS A N 1
ATOM 920 C CA . LYS A 1 118 ? -20.935 -1.544 34.968 1.00 89.56 118 LYS A CA 1
ATOM 921 C C . LYS A 1 118 ? -20.894 -2.837 35.782 1.00 89.56 118 LYS A C 1
ATOM 923 O O . LYS A 1 118 ? -21.605 -2.958 36.777 1.00 89.56 118 LYS A O 1
ATOM 928 N N . ILE A 1 119 ? -20.051 -3.797 35.396 1.00 88.44 119 ILE A N 1
ATOM 929 C CA . ILE A 1 119 ? -19.868 -5.043 36.155 1.00 88.44 119 ILE A CA 1
ATOM 930 C C . ILE A 1 119 ? -19.246 -4.757 37.527 1.00 88.44 119 ILE A C 1
ATOM 932 O O . ILE A 1 119 ? -19.660 -5.362 38.515 1.00 88.44 119 ILE A O 1
ATOM 936 N N . ALA A 1 120 ? -18.272 -3.849 37.614 1.00 87.31 120 ALA A N 1
ATOM 937 C CA . ALA A 1 120 ? -17.653 -3.468 38.880 1.00 87.31 120 ALA A CA 1
ATOM 938 C C . ALA A 1 120 ? -18.670 -2.822 39.836 1.00 87.31 120 ALA A C 1
ATOM 940 O O . ALA A 1 120 ? -18.749 -3.230 40.996 1.00 87.31 120 ALA A O 1
ATOM 941 N N . LEU A 1 121 ? -19.501 -1.901 39.335 1.00 87.12 121 LEU A N 1
ATOM 942 C CA . LEU A 1 121 ? -20.594 -1.293 40.100 1.00 87.12 121 LEU A CA 1
ATOM 943 C C . LEU A 1 121 ? -21.609 -2.341 40.572 1.00 87.12 121 LEU A C 1
ATOM 945 O O . LEU A 1 121 ? -21.945 -2.375 41.753 1.00 87.12 121 LEU A O 1
ATOM 949 N N . ALA A 1 122 ? -22.030 -3.253 39.691 1.00 84.19 122 ALA A N 1
ATOM 950 C CA . ALA A 1 122 ? -22.952 -4.330 40.052 1.00 84.19 122 ALA A CA 1
ATOM 951 C C . ALA A 1 122 ? -22.364 -5.284 41.109 1.00 84.19 122 ALA A C 1
ATOM 953 O O . ALA A 1 122 ? -23.066 -5.754 42.002 1.00 84.19 122 ALA A O 1
ATOM 954 N N . ARG A 1 123 ? -21.060 -5.578 41.050 1.00 88.00 123 ARG A N 1
ATOM 955 C CA . ARG A 1 123 ? -20.384 -6.384 42.081 1.00 88.00 123 ARG A CA 1
ATOM 956 C C . ARG A 1 123 ? -20.338 -5.660 43.423 1.00 88.00 123 ARG A C 1
ATOM 958 O O . ARG A 1 123 ? -20.583 -6.291 44.449 1.00 88.00 123 ARG A O 1
ATOM 965 N N . ALA A 1 124 ? -20.052 -4.359 43.415 1.00 84.44 124 ALA A N 1
ATOM 966 C CA . ALA A 1 124 ? -20.061 -3.541 44.623 1.00 84.44 124 ALA A CA 1
ATOM 967 C C . ALA A 1 124 ? -21.463 -3.488 45.247 1.00 84.44 124 ALA A C 1
ATOM 969 O O . ALA A 1 124 ? -21.600 -3.737 46.444 1.00 84.44 124 ALA A O 1
ATOM 970 N N . SER A 1 125 ? -22.508 -3.283 44.436 1.00 83.50 125 SER A N 1
ATOM 971 C CA . SER A 1 125 ? -23.892 -3.255 44.917 1.00 83.50 125 SER A CA 1
ATOM 972 C C . SER A 1 125 ? -24.337 -4.604 45.484 1.00 83.50 125 SER A C 1
ATOM 974 O O . SER A 1 125 ? -24.998 -4.646 46.515 1.00 83.50 125 SER A O 1
ATOM 976 N N . VAL A 1 126 ? -23.951 -5.725 44.863 1.00 86.25 126 VAL A N 1
ATOM 977 C CA . VAL A 1 126 ? -24.231 -7.071 45.399 1.00 86.25 126 VAL A CA 1
ATOM 978 C C . VAL A 1 126 ? -23.510 -7.299 46.728 1.00 86.25 126 VAL A C 1
ATOM 980 O O . VAL A 1 126 ? -24.092 -7.872 47.647 1.00 86.25 126 VAL A O 1
ATOM 983 N N . SER A 1 127 ? -22.263 -6.842 46.853 1.00 87.31 127 SER A N 1
ATOM 984 C CA . SER A 1 127 ? -21.519 -6.946 48.109 1.00 87.31 127 SER A CA 1
ATOM 985 C C . SER A 1 127 ? -22.163 -6.119 49.225 1.00 87.31 127 SER A C 1
ATOM 987 O O . SER A 1 127 ? -22.295 -6.629 50.334 1.00 87.31 127 SER A O 1
ATOM 989 N N . GLU A 1 128 ? -22.583 -4.879 48.952 1.00 83.50 128 GLU A N 1
ATOM 990 C CA . GLU A 1 128 ? -23.300 -4.042 49.930 1.00 83.50 128 GLU A CA 1
ATOM 991 C C . GLU A 1 128 ? -24.673 -4.636 50.276 1.00 83.50 128 GLU A C 1
ATOM 993 O O . GLU A 1 128 ? -25.078 -4.653 51.436 1.00 83.50 128 GLU A O 1
ATOM 998 N N . ALA A 1 129 ? -25.373 -5.205 49.293 1.00 82.12 129 ALA A N 1
ATOM 999 C CA . ALA A 1 129 ? -26.638 -5.877 49.544 1.00 82.12 129 ALA A CA 1
ATOM 1000 C C . ALA A 1 129 ? -26.471 -7.088 50.469 1.00 82.12 129 ALA A C 1
ATOM 1002 O O . ALA A 1 129 ? -27.288 -7.289 51.365 1.00 82.12 129 ALA A O 1
ATOM 1003 N N . LYS A 1 130 ? -25.396 -7.865 50.287 1.00 87.75 130 LYS A N 1
ATOM 1004 C CA . LYS A 1 130 ? -25.078 -9.000 51.155 1.00 87.75 130 LYS A CA 1
ATOM 1005 C C . LYS A 1 130 ? -24.781 -8.551 52.586 1.00 87.75 130 LYS A C 1
ATOM 1007 O O . LYS A 1 130 ? -25.371 -9.095 53.508 1.00 87.75 130 LYS A O 1
ATOM 1012 N N . THR A 1 131 ? -23.932 -7.540 52.779 1.00 85.38 131 THR A N 1
ATOM 1013 C CA . THR A 1 131 ? -23.608 -7.058 54.133 1.00 85.38 131 THR A CA 1
ATOM 1014 C C . THR A 1 131 ? -24.835 -6.509 54.857 1.00 85.38 131 THR A C 1
ATOM 1016 O O . THR A 1 131 ? -24.976 -6.711 56.059 1.00 85.38 131 THR A O 1
ATOM 1019 N N . MET A 1 132 ? -25.752 -5.852 54.1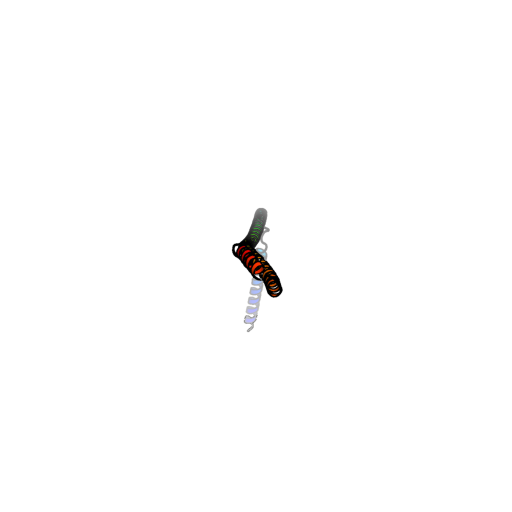44 1.00 80.94 132 MET A N 1
ATOM 1020 C CA . MET A 1 132 ? -27.018 -5.392 54.720 1.00 80.94 132 MET A CA 1
ATOM 1021 C C . MET A 1 132 ? -27.985 -6.533 55.039 1.00 80.94 132 MET A C 1
ATOM 1023 O O . MET A 1 132 ? -28.730 -6.437 56.012 1.00 80.94 132 MET A O 1
ATOM 1027 N N . LEU A 1 133 ? -27.975 -7.609 54.249 1.00 84.38 133 LEU A N 1
ATOM 1028 C CA . LEU A 1 133 ? -28.741 -8.817 54.548 1.00 84.38 133 LEU A CA 1
ATOM 1029 C C . LEU A 1 133 ? -28.219 -9.490 55.827 1.00 84.38 133 LEU A C 1
ATOM 1031 O O . LEU A 1 133 ? -29.008 -9.816 56.709 1.00 84.38 133 LEU A O 1
ATOM 1035 N N . ASP A 1 134 ? -26.896 -9.594 55.965 1.00 88.19 134 ASP A N 1
ATOM 1036 C CA . ASP A 1 134 ? -26.248 -10.121 57.170 1.00 88.19 134 ASP A CA 1
ATOM 1037 C C . ASP A 1 134 ? -26.560 -9.234 58.401 1.00 88.19 134 ASP A C 1
ATOM 1039 O O . ASP A 1 134 ? -26.761 -9.735 59.508 1.00 88.19 134 ASP A O 1
ATOM 1043 N N . GLN A 1 135 ? -26.650 -7.907 58.226 1.00 85.19 135 GLN A N 1
ATOM 1044 C CA . GLN A 1 135 ? -27.089 -6.980 59.282 1.00 85.19 135 GLN A CA 1
ATOM 1045 C C . GLN A 1 135 ? -28.556 -7.186 59.665 1.00 85.19 135 GLN A C 1
ATOM 1047 O O . GLN A 1 135 ? -28.878 -7.125 60.845 1.00 85.19 135 GLN A O 1
ATOM 1052 N N . LEU A 1 136 ? -29.440 -7.428 58.693 1.00 83.50 136 LEU A N 1
ATOM 1053 C CA . LEU A 1 136 ? -30.855 -7.717 58.938 1.00 83.50 136 LEU A CA 1
ATOM 1054 C C . LEU A 1 136 ? -31.053 -8.999 59.743 1.00 83.50 136 LEU A C 1
ATOM 1056 O O . LEU A 1 136 ? -31.884 -9.021 60.646 1.00 83.50 136 LEU A O 1
ATOM 1060 N N . GLU A 1 137 ? -30.296 -10.047 59.419 1.00 84.88 137 GLU A N 1
ATOM 1061 C CA . GLU A 1 137 ? -30.385 -11.347 60.090 1.00 84.88 137 GLU A CA 1
ATOM 1062 C C . GLU A 1 137 ? -29.991 -11.265 61.573 1.00 84.88 137 GLU A C 1
ATOM 1064 O O . GLU A 1 137 ? -30.530 -11.997 62.399 1.00 84.88 137 GLU A O 1
ATOM 1069 N N . ASN A 1 138 ? -29.105 -10.327 61.919 1.00 84.75 138 ASN A N 1
ATOM 1070 C CA . ASN A 1 138 ? -28.554 -10.172 63.266 1.00 84.75 138 ASN A CA 1
ATOM 1071 C C . ASN A 1 138 ? -29.062 -8.922 64.015 1.00 84.75 138 ASN A C 1
ATOM 1073 O O . ASN A 1 138 ? -28.554 -8.609 65.092 1.00 84.75 138 ASN A O 1
ATOM 1077 N N . ALA A 1 139 ? -30.024 -8.177 63.462 1.00 81.75 139 ALA A N 1
ATOM 1078 C CA . ALA A 1 139 ? -30.508 -6.930 64.054 1.00 81.75 139 ALA A CA 1
ATOM 1079 C C . ALA A 1 139 ? -31.586 -7.157 65.125 1.00 81.75 139 ALA A C 1
ATOM 1081 O O . ALA A 1 139 ? -32.549 -7.889 64.911 1.00 81.75 139 ALA A O 1
ATOM 1082 N N . GLU A 1 140 ? -31.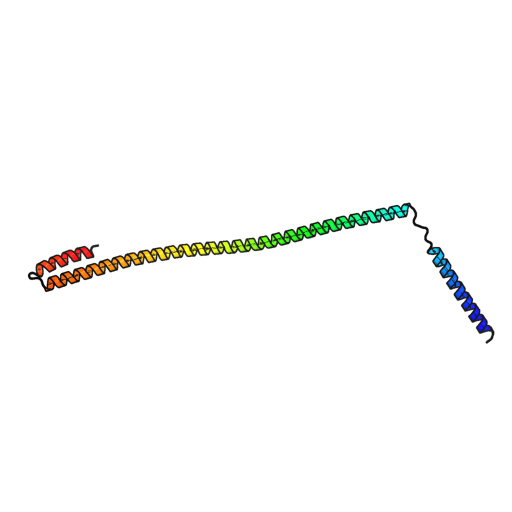482 -6.425 66.239 1.00 78.75 140 GLU A N 1
ATOM 1083 C CA . GLU A 1 140 ? -32.523 -6.376 67.279 1.00 78.75 140 GLU A CA 1
ATOM 1084 C C . GLU A 1 140 ? -33.825 -5.710 66.783 1.00 78.75 140 GLU A C 1
ATOM 1086 O O . GLU A 1 140 ? -34.913 -6.108 67.195 1.00 78.75 140 GLU A O 1
ATOM 1091 N N . ASP A 1 141 ? -33.732 -4.738 65.861 1.00 84.44 141 ASP A N 1
ATOM 1092 C CA . ASP A 1 141 ? -34.872 -4.140 65.143 1.00 84.44 141 ASP A CA 1
ATOM 1093 C C . ASP A 1 141 ? -34.705 -4.300 63.615 1.00 84.44 141 ASP A C 1
ATOM 1095 O O . ASP A 1 141 ? -34.190 -3.407 62.925 1.00 84.44 141 ASP A O 1
ATOM 1099 N N . PRO A 1 142 ? -35.150 -5.433 63.046 1.00 80.81 142 PRO A N 1
ATOM 1100 C CA . PRO A 1 142 ? -35.011 -5.712 61.618 1.00 80.81 142 PRO A CA 1
ATOM 1101 C C . PRO A 1 142 ? -35.873 -4.790 60.740 1.00 80.81 142 PRO A C 1
ATOM 1103 O O . PRO A 1 142 ? -35.593 -4.613 59.551 1.00 80.81 142 PRO A O 1
ATOM 1106 N N . LEU A 1 143 ? -36.911 -4.153 61.292 1.00 83.75 143 LEU A N 1
ATOM 1107 C CA . LEU A 1 143 ? -37.835 -3.327 60.516 1.00 83.75 143 LEU A CA 1
ATOM 1108 C C . LEU A 1 143 ? -37.212 -1.973 60.147 1.00 83.75 143 LEU A C 1
ATOM 1110 O O . LEU A 1 143 ? -37.415 -1.473 59.034 1.00 83.75 143 LEU A O 1
ATOM 1114 N N . ALA A 1 144 ? -36.434 -1.387 61.062 1.00 83.12 144 ALA A N 1
ATOM 1115 C CA . ALA A 1 144 ? -35.669 -0.169 60.810 1.00 83.12 144 ALA A CA 1
ATOM 1116 C C . ALA A 1 144 ? -34.566 -0.398 59.760 1.00 83.12 144 ALA A C 1
ATOM 1118 O O . ALA A 1 144 ? -34.424 0.393 58.820 1.00 83.12 144 ALA A O 1
ATOM 1119 N N . VAL A 1 145 ? -33.846 -1.522 59.858 1.00 79.94 145 VAL A N 1
ATOM 1120 C CA . VAL A 1 145 ? -32.794 -1.896 58.899 1.00 79.94 145 VAL A CA 1
ATOM 1121 C C . VAL A 1 145 ? -33.386 -2.154 57.505 1.00 79.94 145 VAL A C 1
ATOM 1123 O O . VAL A 1 145 ? -32.834 -1.686 56.509 1.00 79.94 145 VAL A O 1
ATOM 1126 N N . ALA A 1 146 ? -34.567 -2.777 57.407 1.00 80.81 146 ALA A N 1
ATOM 1127 C CA . ALA A 1 146 ? -35.222 -3.055 56.125 1.00 80.81 146 ALA A CA 1
ATOM 1128 C C . ALA A 1 146 ? -35.677 -1.779 55.392 1.00 80.81 146 ALA A C 1
ATOM 1130 O O . ALA A 1 146 ? -35.595 -1.694 54.162 1.00 80.81 146 ALA A O 1
ATOM 1131 N N . LYS A 1 147 ? -36.130 -0.754 56.130 1.00 84.56 147 LYS A N 1
ATOM 1132 C CA . LYS A 1 147 ? -36.483 0.554 55.551 1.00 84.56 147 LYS A CA 1
ATOM 1133 C C . LYS A 1 147 ? -35.257 1.272 54.982 1.00 84.56 147 LYS A C 1
ATOM 1135 O O . LYS A 1 147 ? -35.332 1.793 53.868 1.00 84.56 147 LYS A O 1
ATOM 1140 N N . ASN A 1 148 ? -34.133 1.240 55.698 1.00 81.94 148 ASN A N 1
ATOM 1141 C CA . ASN A 1 148 ? -32.866 1.797 55.217 1.00 81.94 148 ASN A CA 1
ATOM 1142 C C . ASN A 1 148 ? -32.329 1.037 53.999 1.00 81.94 148 ASN A C 1
ATOM 1144 O O . ASN A 1 148 ? -31.926 1.668 53.020 1.00 81.94 148 ASN A O 1
ATOM 1148 N N . PHE A 1 149 ? -32.401 -0.298 54.018 1.00 80.75 149 PHE A N 1
ATOM 1149 C CA . PHE A 1 149 ? -32.021 -1.148 52.889 1.00 80.75 149 PHE A CA 1
ATOM 1150 C C . PHE A 1 149 ? -32.805 -0.790 51.620 1.00 80.75 149 PHE A C 1
ATOM 1152 O O . PHE A 1 149 ? -32.223 -0.512 50.570 1.00 80.75 149 PHE A O 1
ATOM 1159 N N . LYS A 1 150 ? -34.138 -0.708 51.727 1.00 83.12 150 LYS A N 1
ATOM 1160 C CA . LYS A 1 150 ? -35.006 -0.332 50.606 1.00 83.12 150 LYS A CA 1
ATOM 1161 C C . LYS A 1 150 ? -34.669 1.057 50.059 1.00 83.12 150 LYS A C 1
ATOM 1163 O O . LYS A 1 150 ? -34.632 1.227 48.841 1.00 83.12 150 LYS A O 1
ATOM 1168 N N . SER A 1 151 ? -34.423 2.038 50.930 1.00 82.50 151 SER A N 1
ATOM 1169 C CA . SER A 1 151 ? -34.076 3.401 50.509 1.00 82.50 151 SER A CA 1
ATOM 1170 C C . SER A 1 151 ? -32.767 3.434 49.719 1.00 82.50 151 SER A C 1
ATOM 1172 O O . SER A 1 151 ? -32.749 3.962 48.610 1.00 82.50 151 SER A O 1
ATOM 1174 N N . LYS A 1 152 ? -31.704 2.808 50.241 1.00 78.50 152 LYS A N 1
ATOM 1175 C CA . LYS A 1 152 ? -30.389 2.773 49.585 1.00 78.50 152 LYS A CA 1
ATOM 1176 C C . LYS A 1 152 ? -30.404 2.039 48.247 1.00 78.50 152 LYS A C 1
ATOM 1178 O O . LYS A 1 152 ? -29.883 2.552 47.264 1.00 78.50 152 LYS A O 1
ATOM 1183 N N . MET A 1 153 ? -31.055 0.878 48.167 1.00 75.50 153 MET A N 1
ATOM 1184 C CA . MET A 1 153 ? -31.146 0.143 46.899 1.00 75.50 153 MET A CA 1
ATOM 1185 C C . MET A 1 153 ? -31.924 0.938 45.840 1.00 75.50 153 MET A C 1
ATOM 1187 O O . MET A 1 153 ? -31.555 0.942 44.671 1.00 75.50 153 MET A O 1
ATOM 1191 N N . THR A 1 154 ? -32.961 1.681 46.238 1.00 78.00 154 THR A N 1
ATOM 1192 C CA . THR A 1 154 ? -33.728 2.531 45.309 1.00 78.00 154 THR A CA 1
ATOM 1193 C C . THR A 1 154 ? -32.887 3.671 44.719 1.00 78.00 154 THR A C 1
ATOM 1195 O O . THR A 1 154 ? -33.167 4.121 43.610 1.00 78.00 154 THR A O 1
ATOM 1198 N N . GLU A 1 155 ? -31.870 4.146 45.436 1.00 72.12 155 GLU A N 1
ATOM 1199 C CA . GLU A 1 155 ? -30.935 5.166 44.955 1.00 72.12 155 GLU A CA 1
ATOM 1200 C C . GLU A 1 155 ? -29.938 4.579 43.946 1.00 72.12 155 GLU A C 1
ATOM 1202 O O . GLU A 1 155 ? -29.774 5.132 42.862 1.00 72.12 155 GLU A O 1
ATOM 1207 N N . VAL A 1 156 ? -29.384 3.398 44.240 1.00 67.75 156 VAL A N 1
ATOM 1208 C CA . VAL A 1 156 ? -28.424 2.688 43.374 1.00 67.75 156 VAL A CA 1
ATOM 1209 C C . VAL A 1 156 ? -29.033 2.262 42.030 1.00 67.75 156 VAL A C 1
ATOM 1211 O O . VAL A 1 156 ? -28.346 2.295 41.017 1.00 67.75 156 VAL A O 1
ATOM 1214 N N . TYR A 1 157 ? -30.315 1.879 41.986 1.00 63.34 157 TYR A N 1
ATOM 1215 C CA . TYR A 1 157 ? -30.979 1.446 40.741 1.00 63.34 157 TYR A CA 1
ATOM 1216 C C . TYR A 1 157 ? -31.578 2.587 39.897 1.00 63.34 157 TYR A C 1
ATOM 1218 O O . TYR A 1 157 ? -32.115 2.322 38.820 1.00 63.34 157 TYR A O 1
ATOM 1226 N N . LYS A 1 158 ? -31.544 3.840 40.372 1.00 64.12 158 LYS A N 1
ATOM 1227 C CA . LYS A 1 158 ? -32.013 5.012 39.604 1.00 64.12 158 LYS A CA 1
ATOM 1228 C C . LYS A 1 158 ? -30.933 5.631 38.712 1.00 64.12 158 LYS A C 1
ATOM 1230 O O . LYS A 1 158 ? -31.286 6.349 37.779 1.00 64.12 158 LYS A O 1
ATOM 1235 N N . THR A 1 159 ? -29.666 5.389 39.031 1.00 50.22 159 THR A N 1
ATOM 1236 C CA . THR A 1 159 ? -28.466 5.810 38.286 1.00 50.22 159 THR A CA 1
ATOM 1237 C C . THR A 1 159 ? -28.016 4.740 37.307 1.00 50.22 159 THR A C 1
ATOM 1239 O O . THR A 1 159 ? -27.623 5.111 36.180 1.00 50.22 159 THR A O 1
#

Foldseek 3Di:
DVVVVVVVVVVVVVVVVVVVVCVVVVVVVVPPDDDDPVSVVVVVVVVVVVVVVVVVVVVVVVVVVVVVVVVVVVVVVVVVVVVVVVVVVVVVVVVVVVVVVVVVVVVVVVVVVVVVVVVVLVVVVVVVLVVLVVCLVPDPDNPVSVVVSVVVVVVSVVD

Secondary structure (DSSP, 8-state):
-HHHHHHHHHHHHHHHHHHHHHHHHHHHHT---PPPHHHHHHHHHHHHHHHHHHHHHHHHHHHHHHHHHHHHHHHHHHHHHHHHHHHHHHHHHHHHHHHHHHHHHHHHHHHHHHHHHHHHHHHHHHHHHHHHHHHHHT-S-HHHHHHHHHHHHHHHTT-

Sequence (159 aa):
MKYTKILIVAATFTFVAAMVAMLFVGGVNAQQTAPNAEDRKEIQQGREEARDLKNEDRKATRITRAKLRGQNIIERATIRIDKLEKLNIKATDLTQKMQEKEIDITLATASLQAATEKIALARASVSEAKTMLDQLENAEDPLAVAKNFKSKMTEVYKT

Mean predicted aligned error: 17.64 Å

pLDDT: mean 83.5, std 12.24, range [47.09, 96.38]

Radius of gyration: 61.02 Å; Cα contacts (8 Å, |Δi|>4): 12; chains: 1; bounding box: 95×57×162 Å

Solvent-accessible surface area (backbone atoms only — not comparable to full-atom values): 8742 Å² total; per-residue (Å²): 124,75,66,62,57,54,54,52,52,52,53,54,51,55,50,52,52,51,52,51,50,49,51,50,54,54,52,58,66,66,60,62,74,77,75,50,78,62,59,53,48,53,55,50,50,56,51,50,53,54,49,50,54,54,50,52,50,52,48,52,51,51,52,52,52,51,49,55,51,51,50,55,51,50,55,55,48,51,58,49,48,58,51,50,52,57,50,49,55,52,51,52,56,50,52,53,56,49,52,55,50,49,51,52,51,51,53,51,50,52,51,51,50,55,52,48,52,52,51,52,51,53,51,51,52,52,52,53,51,48,55,52,48,57,47,40,78,71,41,95,59,41,68,64,50,50,54,52,50,54,53,54,52,56,56,66,75,72,110